Protein AF-A0A382QFT8-F1 (afdb_monomer_lite)

Structure (mmCIF, N/CA/C/O backbone):
data_AF-A0A382QFT8-F1
#
_entry.id   AF-A0A382QFT8-F1
#
loop_
_atom_site.group_PDB
_atom_site.id
_atom_site.type_symbol
_atom_site.label_atom_id
_atom_site.label_alt_id
_atom_site.label_comp_id
_atom_site.label_asym_id
_atom_site.label_entity_id
_atom_site.label_seq_id
_atom_site.pdbx_PDB_ins_code
_atom_site.Cartn_x
_atom_site.Cartn_y
_atom_site.Cartn_z
_atom_site.occupancy
_atom_site.B_iso_or_equiv
_atom_site.auth_seq_id
_atom_site.auth_comp_id
_atom_site.auth_asym_id
_atom_site.auth_atom_id
_atom_site.pdbx_PDB_model_num
ATOM 1 N N . ASN A 1 1 ? -8.346 -6.289 -18.828 1.00 63.34 1 ASN A N 1
ATOM 2 C CA . ASN A 1 1 ? -7.942 -5.417 -17.707 1.00 63.34 1 ASN A CA 1
ATOM 3 C C . ASN A 1 1 ? -8.940 -5.601 -16.585 1.00 63.34 1 ASN A C 1
ATOM 5 O O . ASN A 1 1 ? -10.128 -5.636 -16.873 1.00 63.34 1 ASN A O 1
ATOM 9 N N . ILE A 1 2 ? -8.466 -5.792 -15.356 1.00 72.12 2 ILE A N 1
ATOM 10 C CA . ILE A 1 2 ? -9.327 -5.817 -14.169 1.00 72.12 2 ILE A CA 1
ATOM 11 C C . ILE A 1 2 ? -9.738 -4.355 -13.917 1.00 72.12 2 ILE A C 1
ATOM 13 O O . ILE A 1 2 ? -8.838 -3.522 -13.832 1.00 72.12 2 ILE A O 1
ATOM 17 N N . PRO A 1 3 ? -11.036 -3.999 -13.887 1.00 87.88 3 PRO A N 1
ATOM 18 C CA . PRO A 1 3 ? -11.442 -2.626 -13.577 1.00 87.88 3 PRO A CA 1
ATOM 19 C C . PRO A 1 3 ? -10.999 -2.244 -12.156 1.00 87.88 3 PRO A C 1
ATOM 21 O O . PRO A 1 3 ? -10.731 -3.130 -11.346 1.00 87.88 3 PRO A O 1
ATOM 24 N N . ASN A 1 4 ? -10.940 -0.946 -11.840 1.00 94.62 4 ASN A N 1
ATOM 25 C CA . ASN A 1 4 ? -10.803 -0.523 -10.445 1.00 94.62 4 ASN A CA 1
ATOM 26 C C . ASN A 1 4 ? -12.017 -1.050 -9.652 1.00 94.62 4 ASN A C 1
ATOM 28 O O . ASN A 1 4 ? -13.154 -0.870 -10.087 1.00 94.62 4 ASN A O 1
ATOM 32 N N . GLN A 1 5 ? -11.768 -1.761 -8.552 1.00 95.56 5 GLN A N 1
ATOM 33 C CA . GLN A 1 5 ? -12.791 -2.430 -7.739 1.00 95.56 5 GLN A CA 1
ATOM 34 C C . GLN A 1 5 ? -12.862 -1.887 -6.314 1.00 95.56 5 GLN A C 1
ATOM 36 O O . GLN A 1 5 ? -13.631 -2.413 -5.511 1.00 95.56 5 GLN A O 1
ATOM 41 N N . TRP A 1 6 ? -12.071 -0.863 -5.999 1.00 98.12 6 TRP A N 1
ATOM 42 C CA . TRP A 1 6 ? -12.064 -0.248 -4.683 1.00 98.12 6 TRP A CA 1
ATOM 43 C C . TRP A 1 6 ? -13.453 0.260 -4.293 1.00 98.12 6 TRP A C 1
ATOM 45 O O . TRP A 1 6 ? -14.227 0.717 -5.138 1.00 98.12 6 TRP A O 1
ATOM 55 N N . GLN A 1 7 ? -13.755 0.157 -3.004 1.00 97.25 7 GLN A N 1
ATOM 56 C CA . GLN A 1 7 ? -14.960 0.681 -2.375 1.00 97.25 7 GLN A CA 1
ATOM 57 C C . GLN A 1 7 ? -14.567 1.349 -1.051 1.00 97.25 7 GLN A C 1
ATOM 59 O O . GLN A 1 7 ? -13.640 0.860 -0.388 1.00 97.25 7 GLN A O 1
ATOM 64 N N . PRO A 1 8 ? -15.267 2.422 -0.640 1.00 97.25 8 PRO A N 1
ATOM 65 C CA . PRO A 1 8 ? -15.066 3.009 0.676 1.00 97.25 8 PRO A CA 1
ATOM 66 C C . PRO A 1 8 ? -15.452 2.006 1.769 1.00 97.25 8 PRO A C 1
ATOM 68 O O . PRO A 1 8 ? -16.283 1.115 1.571 1.00 97.25 8 PRO A O 1
ATOM 71 N N . GLY A 1 9 ? -14.825 2.140 2.931 1.00 97.62 9 GLY A N 1
ATOM 72 C CA . GLY A 1 9 ? -15.040 1.260 4.071 1.00 97.62 9 GLY A CA 1
ATOM 73 C C . GLY A 1 9 ? -13.982 1.473 5.144 1.00 97.62 9 GLY A C 1
ATOM 74 O O . GLY A 1 9 ? -13.252 2.462 5.133 1.00 97.62 9 GLY A O 1
ATOM 75 N N . ASN A 1 10 ? -13.892 0.527 6.069 1.00 98.19 10 ASN A N 1
ATOM 76 C CA . ASN A 1 10 ? -13.006 0.588 7.227 1.00 98.19 10 ASN A CA 1
ATOM 77 C C . ASN A 1 10 ? -12.008 -0.584 7.296 1.00 98.19 10 ASN A C 1
ATOM 79 O O . ASN A 1 10 ? -11.328 -0.757 8.307 1.00 98.19 10 ASN A O 1
ATOM 83 N N . LEU A 1 11 ? -11.923 -1.408 6.246 1.00 98.75 11 LEU A N 1
ATOM 84 C CA . LEU A 1 11 ? -11.155 -2.649 6.281 1.00 98.75 11 LEU A CA 1
ATOM 85 C C . LEU A 1 11 ? -9.693 -2.423 5.882 1.00 98.75 11 LEU A C 1
ATOM 87 O O . LEU A 1 11 ? -9.385 -2.117 4.726 1.00 98.75 11 LEU A O 1
ATOM 91 N N . LEU A 1 12 ? -8.784 -2.665 6.822 1.00 98.75 12 LEU A N 1
ATOM 92 C CA . LEU A 1 12 ? -7.350 -2.770 6.585 1.00 98.75 12 LEU A CA 1
ATOM 93 C C . LEU A 1 12 ? -6.931 -4.241 6.480 1.00 98.75 12 LEU A C 1
ATOM 95 O O . LEU A 1 12 ? -7.091 -5.018 7.419 1.00 98.75 12 LEU A O 1
ATOM 99 N N . CYS A 1 13 ? -6.322 -4.618 5.359 1.00 98.69 13 CYS A N 1
ATOM 100 C CA . CYS A 1 13 ? -5.786 -5.965 5.161 1.00 98.69 13 CYS A CA 1
ATOM 101 C C . CYS A 1 13 ? -4.255 -6.004 5.241 1.00 98.69 13 CYS A C 1
ATOM 103 O O . CYS A 1 13 ? -3.565 -5.094 4.781 1.00 98.69 13 CYS A O 1
ATOM 105 N N . HIS A 1 14 ? -3.721 -7.118 5.740 1.00 98.19 14 HIS A N 1
ATOM 106 C CA . HIS A 1 14 ? -2.298 -7.452 5.690 1.00 98.19 14 HIS A CA 1
ATOM 107 C C . HIS A 1 14 ? -2.121 -8.945 5.389 1.00 98.19 14 HIS A C 1
ATOM 109 O O . HIS A 1 14 ? -2.684 -9.782 6.090 1.00 98.19 14 HIS A O 1
ATOM 115 N N . SER A 1 15 ? -1.328 -9.299 4.371 1.00 97.38 15 SER A N 1
ATOM 116 C CA . SER A 1 15 ? -1.139 -10.700 3.951 1.00 97.38 15 SER A CA 1
ATOM 117 C C . SER A 1 15 ? 0.338 -11.124 3.899 1.00 97.38 15 SER A C 1
ATOM 119 O O . SER A 1 15 ? 0.927 -11.214 2.816 1.00 97.38 15 SER A O 1
ATOM 121 N N . PRO A 1 16 ? 0.980 -11.362 5.057 1.00 94.31 16 PRO A N 1
ATOM 122 C CA . PRO A 1 16 ? 2.398 -11.691 5.123 1.00 94.31 16 PRO A CA 1
ATOM 123 C C . PRO A 1 16 ? 2.659 -13.161 4.768 1.00 94.31 16 PRO A C 1
ATOM 125 O O . PRO A 1 16 ? 2.103 -14.073 5.378 1.00 94.31 16 PRO A O 1
ATOM 128 N N . SER A 1 17 ? 3.613 -13.417 3.868 1.00 90.25 17 SER A N 1
ATOM 129 C CA . SER A 1 17 ? 4.157 -14.775 3.675 1.00 90.25 17 SER A CA 1
ATOM 130 C C . SER A 1 17 ? 5.125 -15.179 4.794 1.00 90.25 17 SER A C 1
ATOM 132 O O . SER A 1 17 ? 5.295 -16.357 5.098 1.00 90.25 17 SER A O 1
ATOM 134 N N . ASN A 1 18 ? 5.751 -14.193 5.442 1.00 88.06 18 ASN A N 1
ATOM 135 C CA . ASN A 1 18 ? 6.601 -14.382 6.611 1.00 88.06 18 ASN A CA 1
ATOM 136 C C . ASN A 1 18 ? 6.382 -13.232 7.597 1.00 88.06 18 ASN A C 1
ATOM 138 O O . ASN A 1 18 ? 6.800 -12.102 7.338 1.00 88.06 18 ASN A O 1
ATOM 142 N N . ALA A 1 19 ? 5.771 -13.532 8.741 1.00 88.00 19 ALA A N 1
ATOM 143 C CA . ALA A 1 19 ? 5.340 -12.517 9.697 1.00 88.00 19 ALA A CA 1
ATOM 144 C C . ALA A 1 19 ? 6.483 -11.626 10.224 1.00 88.00 19 ALA A C 1
ATOM 146 O O . ALA A 1 19 ? 6.316 -10.421 10.411 1.00 88.00 19 ALA A O 1
ATOM 147 N N . LYS A 1 20 ? 7.677 -12.197 10.438 1.00 85.50 20 LYS A N 1
ATOM 148 C CA . LYS A 1 20 ? 8.837 -11.443 10.934 1.00 85.50 20 LYS A CA 1
ATOM 149 C C . LYS A 1 20 ? 9.360 -10.479 9.867 1.00 85.50 20 LYS A C 1
ATOM 151 O O . LYS A 1 20 ? 9.539 -9.299 10.156 1.00 85.50 20 LYS A O 1
ATOM 156 N N . ARG A 1 21 ? 9.554 -10.963 8.634 1.00 83.12 21 ARG A N 1
ATOM 157 C CA . ARG A 1 21 ? 10.068 -10.155 7.510 1.00 83.12 21 ARG A CA 1
ATOM 158 C C . ARG A 1 21 ? 9.097 -9.086 7.025 1.00 83.12 21 ARG A C 1
ATOM 160 O O . ARG A 1 21 ? 9.543 -8.138 6.404 1.00 83.12 21 ARG A O 1
ATOM 167 N N . HIS A 1 22 ? 7.801 -9.215 7.292 1.00 87.69 22 HIS A N 1
ATOM 168 C CA . HIS A 1 22 ? 6.809 -8.214 6.881 1.00 87.69 22 HIS A CA 1
ATOM 169 C C . HIS A 1 22 ? 6.457 -7.225 8.003 1.00 87.69 22 HIS A C 1
ATOM 171 O O . HIS A 1 22 ? 5.723 -6.270 7.773 1.00 87.69 22 HIS A O 1
ATOM 177 N N . GLY A 1 23 ? 7.007 -7.408 9.211 1.00 90.94 23 GLY A N 1
ATOM 178 C CA . GLY A 1 23 ? 6.723 -6.525 10.343 1.00 90.94 23 GLY A CA 1
ATOM 179 C C . GLY A 1 23 ? 5.328 -6.731 10.937 1.00 90.94 23 GLY A C 1
ATOM 180 O O . GLY A 1 23 ? 4.766 -5.797 11.498 1.00 90.94 23 GLY A O 1
ATOM 181 N N . THR A 1 24 ? 4.765 -7.942 10.861 1.00 94.19 24 THR A N 1
ATOM 182 C CA . THR A 1 24 ? 3.371 -8.228 11.250 1.00 94.19 24 THR A CA 1
ATOM 183 C C . THR A 1 24 ? 3.043 -7.813 12.687 1.00 94.19 24 THR A C 1
ATOM 185 O O . THR A 1 24 ? 2.005 -7.209 12.928 1.00 94.19 24 THR A O 1
ATOM 188 N N . LYS A 1 25 ? 3.951 -8.033 13.648 1.00 94.31 25 LYS A N 1
ATOM 189 C CA . LYS A 1 25 ? 3.748 -7.576 15.037 1.00 94.31 25 LYS A CA 1
ATOM 190 C C . LYS A 1 25 ? 3.700 -6.049 15.168 1.00 94.31 25 LYS A C 1
ATOM 192 O O . LYS A 1 25 ? 3.034 -5.532 16.059 1.00 94.31 25 LYS A O 1
ATOM 197 N N . VAL A 1 26 ? 4.429 -5.336 14.309 1.00 94.81 26 VAL A N 1
ATOM 198 C CA . VAL A 1 26 ? 4.485 -3.869 14.309 1.00 94.81 26 VAL A CA 1
ATOM 199 C C . VAL A 1 26 ? 3.154 -3.311 13.812 1.00 94.81 26 VAL A C 1
ATOM 201 O O . VAL A 1 26 ? 2.561 -2.478 14.494 1.00 94.81 26 VAL A O 1
ATOM 204 N N . ILE A 1 27 ? 2.645 -3.825 12.684 1.00 96.56 27 ILE A N 1
ATOM 205 C CA . ILE A 1 27 ? 1.341 -3.412 12.147 1.00 96.56 27 ILE A CA 1
ATOM 206 C C . ILE A 1 27 ? 0.188 -3.804 13.072 1.00 96.56 27 ILE A C 1
ATOM 208 O O . ILE A 1 27 ? -0.665 -2.965 13.317 1.00 96.56 27 ILE A O 1
ATOM 212 N N . GLN A 1 28 ? 0.187 -5.004 13.665 1.00 97.69 28 GLN A N 1
ATOM 213 C CA . GLN A 1 28 ? -0.845 -5.395 14.637 1.00 97.69 28 GLN A CA 1
ATOM 214 C C . GLN A 1 28 ? -0.941 -4.389 15.790 1.00 97.69 28 GLN A C 1
ATOM 216 O O . GLN A 1 28 ? -2.020 -3.886 16.081 1.00 97.69 28 GLN A O 1
ATOM 221 N N . LYS A 1 29 ? 0.200 -4.004 16.374 1.00 98.00 29 LYS A N 1
ATOM 222 C CA . LYS A 1 29 ? 0.230 -3.000 17.444 1.00 98.00 29 LYS A CA 1
ATOM 223 C C . LYS A 1 29 ? -0.198 -1.608 16.964 1.00 98.00 29 LYS A C 1
ATOM 225 O O . LYS A 1 29 ? -0.823 -0.863 17.712 1.00 98.00 29 LYS A O 1
ATOM 230 N N . ALA A 1 30 ? 0.154 -1.229 15.736 1.00 98.31 30 ALA A N 1
ATOM 231 C CA . ALA A 1 30 ? -0.262 0.049 15.160 1.00 98.31 30 ALA A CA 1
ATOM 232 C C . ALA A 1 30 ? -1.784 0.105 14.957 1.00 98.31 30 ALA A C 1
ATOM 234 O O . ALA A 1 30 ? -2.405 1.115 15.279 1.00 98.31 30 ALA A O 1
ATOM 235 N N . VAL A 1 31 ? -2.371 -0.998 14.490 1.00 98.38 31 VAL A N 1
ATOM 236 C CA . VAL A 1 31 ? -3.815 -1.175 14.323 1.00 98.38 31 VAL A CA 1
ATOM 237 C C . VAL A 1 31 ? -4.537 -1.144 15.661 1.00 98.38 31 VAL A C 1
ATOM 239 O O . VAL A 1 31 ? -5.477 -0.373 15.792 1.00 98.38 31 VAL A O 1
ATOM 242 N N . GLU A 1 32 ? -4.075 -1.886 16.671 1.00 98.31 32 GLU A N 1
ATOM 243 C CA . GLU A 1 32 ? -4.661 -1.858 18.023 1.00 98.31 32 GLU A CA 1
ATOM 244 C C . GLU A 1 32 ? -4.749 -0.420 18.573 1.00 98.31 32 GLU A C 1
ATOM 246 O O . GLU A 1 32 ? -5.746 -0.022 19.175 1.00 98.31 32 GLU A O 1
ATOM 251 N N . LEU A 1 33 ? -3.717 0.398 18.327 1.00 98.25 33 LEU A N 1
ATOM 252 C CA . LEU A 1 33 ? -3.690 1.809 18.725 1.00 98.25 33 LEU A CA 1
ATOM 253 C C . LEU A 1 33 ? -4.555 2.727 17.849 1.00 98.25 33 LEU A C 1
ATOM 255 O O . LEU A 1 33 ? -4.925 3.809 18.306 1.00 98.25 33 LEU A O 1
ATOM 259 N N . ALA A 1 34 ? -4.817 2.358 16.597 1.00 98.06 34 ALA A N 1
ATOM 260 C CA . ALA A 1 34 ? -5.719 3.093 15.714 1.00 98.06 34 ALA A CA 1
ATOM 261 C C . ALA A 1 34 ? -7.186 2.772 16.044 1.00 98.06 34 ALA A C 1
ATOM 263 O O . ALA A 1 34 ? -8.016 3.677 16.103 1.00 98.06 34 ALA A O 1
ATOM 264 N N . GLN A 1 35 ? -7.484 1.510 16.360 1.00 98.19 35 GLN A N 1
ATOM 265 C CA . GLN A 1 35 ? -8.806 1.025 16.766 1.00 98.19 35 GLN A CA 1
ATOM 266 C C . GLN A 1 35 ? -9.306 1.655 18.070 1.00 98.19 35 GLN A C 1
ATOM 268 O O . GLN A 1 35 ? -10.506 1.799 18.273 1.00 98.19 35 GLN A O 1
ATOM 273 N N . SER A 1 36 ? -8.406 2.100 18.953 1.00 96.50 36 SER A N 1
ATOM 274 C CA . SER A 1 36 ? -8.808 2.865 20.142 1.00 96.50 36 SER A CA 1
ATOM 275 C C . SER A 1 36 ? -9.298 4.288 19.831 1.00 96.50 36 SER A C 1
ATOM 277 O O . SER A 1 36 ? -9.797 4.963 20.730 1.00 96.50 36 SER A O 1
ATOM 279 N N . GLN A 1 37 ? -9.149 4.751 18.585 1.00 94.88 37 GLN A N 1
ATOM 280 C CA . GLN A 1 37 ? -9.469 6.111 18.135 1.00 94.88 37 GLN A CA 1
ATOM 281 C C . GLN A 1 37 ? -10.431 6.147 16.937 1.00 94.88 37 GLN A C 1
ATOM 283 O O . GLN A 1 37 ? -10.910 7.220 16.581 1.00 94.88 37 GLN A O 1
ATOM 288 N N . SER A 1 38 ? -10.685 5.009 16.289 1.00 95.06 38 SER A N 1
ATOM 289 C CA . SER A 1 38 ? -11.443 4.922 15.039 1.00 95.06 38 SER A CA 1
ATOM 290 C C . SER A 1 38 ? -12.015 3.519 14.840 1.00 95.06 38 SER A C 1
ATOM 292 O O . SER A 1 38 ? -11.470 2.545 15.355 1.00 95.06 38 SER A O 1
ATOM 294 N N . ASP A 1 39 ? -13.107 3.419 14.086 1.00 96.06 39 ASP A N 1
ATOM 295 C CA . ASP A 1 39 ? -13.776 2.153 13.781 1.00 96.06 39 ASP A CA 1
ATOM 296 C C . ASP A 1 39 ? -13.112 1.466 12.581 1.00 96.06 39 ASP A C 1
ATOM 298 O O . ASP A 1 39 ? -13.614 1.541 11.465 1.00 96.06 39 ASP A O 1
ATOM 302 N N . ILE A 1 40 ? -11.931 0.880 12.794 1.00 98.06 40 ILE A N 1
ATOM 303 C CA . ILE A 1 40 ? -11.137 0.207 11.755 1.00 98.06 40 ILE A CA 1
ATOM 304 C C . ILE A 1 40 ? -11.174 -1.301 11.970 1.00 98.06 40 ILE A C 1
ATOM 306 O O . ILE A 1 40 ? -10.778 -1.798 13.027 1.00 98.06 40 ILE A O 1
ATOM 310 N N . ASP A 1 41 ? -11.537 -2.039 10.928 1.00 98.44 41 ASP A N 1
ATOM 311 C CA . ASP A 1 41 ? -11.427 -3.491 10.906 1.00 98.44 41 ASP A CA 1
ATOM 312 C C . ASP A 1 41 ? -10.048 -3.922 10.408 1.00 98.44 41 ASP A C 1
ATOM 314 O O . ASP A 1 41 ? -9.471 -3.321 9.499 1.00 98.44 41 ASP A O 1
ATOM 318 N N . PHE A 1 42 ? -9.516 -5.000 10.986 1.00 98.62 42 PHE A N 1
ATOM 319 C CA . PHE A 1 42 ? -8.226 -5.549 10.581 1.00 98.62 42 PHE A CA 1
ATOM 320 C C . PHE A 1 42 ? -8.308 -7.021 10.216 1.00 98.62 42 PHE A C 1
ATOM 322 O O . PHE A 1 42 ? -8.676 -7.873 11.025 1.00 98.62 42 PHE A O 1
ATOM 329 N N . ASP A 1 43 ? -7.888 -7.316 8.992 1.00 98.50 43 ASP A N 1
ATOM 330 C CA . ASP A 1 43 ? -7.814 -8.663 8.460 1.00 98.50 43 ASP A CA 1
ATOM 331 C C . ASP A 1 43 ? -6.353 -9.073 8.224 1.00 98.50 43 ASP A C 1
ATOM 333 O O . ASP A 1 43 ? -5.703 -8.662 7.255 1.00 98.50 43 ASP A O 1
ATOM 337 N N . LEU A 1 44 ? -5.854 -9.926 9.124 1.00 98.06 44 LEU A N 1
ATOM 338 C CA . LEU A 1 44 ? -4.599 -10.646 8.948 1.00 98.06 44 LEU A CA 1
ATOM 339 C C . LEU A 1 44 ? -4.831 -11.921 8.124 1.00 98.06 44 LEU A C 1
ATOM 341 O O . LEU A 1 44 ? -5.343 -12.930 8.614 1.00 98.06 44 LEU A O 1
ATOM 345 N N . ILE A 1 45 ? -4.374 -11.896 6.878 1.00 97.56 45 ILE A N 1
ATOM 346 C CA . ILE A 1 45 ? -4.543 -12.968 5.899 1.00 97.56 45 ILE A CA 1
ATOM 347 C C . ILE A 1 45 ? -3.28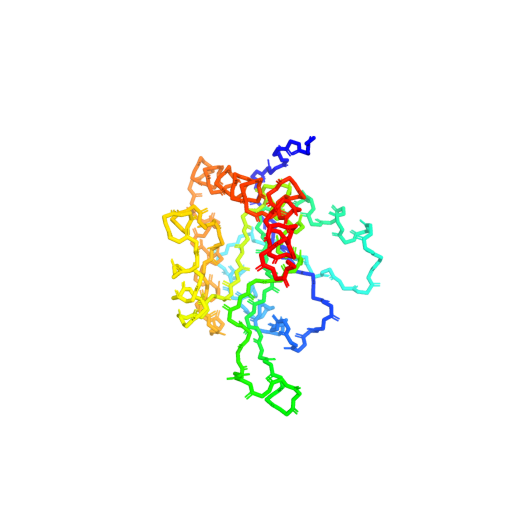0 -13.843 5.896 1.00 97.56 45 ILE A C 1
ATOM 349 O O . ILE A 1 45 ? -2.288 -13.522 5.242 1.00 97.56 45 ILE A O 1
ATOM 353 N N . GLN A 1 46 ? -3.297 -14.964 6.619 1.00 94.75 46 GLN A N 1
ATOM 354 C CA . GLN A 1 46 ? -2.145 -15.868 6.722 1.00 94.75 46 GLN A CA 1
ATOM 355 C C . GLN A 1 46 ? -2.567 -17.340 6.671 1.00 94.75 46 GLN A C 1
ATOM 357 O O . GLN A 1 46 ? -3.619 -17.708 7.184 1.00 94.75 46 GLN A O 1
ATOM 362 N N . GLY A 1 47 ? -1.723 -18.188 6.073 1.00 93.88 47 GLY A N 1
ATOM 363 C CA . GLY A 1 47 ? -1.935 -19.642 6.040 1.00 93.88 47 GLY A CA 1
ATOM 364 C C . GLY A 1 47 ? -3.053 -20.103 5.099 1.00 93.88 47 GLY A C 1
ATOM 365 O O . GLY A 1 47 ? -3.522 -21.227 5.234 1.00 93.88 47 GLY A O 1
ATOM 366 N N . LEU A 1 48 ? -3.471 -19.244 4.167 1.00 94.50 48 LEU A N 1
ATOM 367 C CA . LEU A 1 48 ? -4.510 -19.521 3.174 1.00 94.50 48 LEU A CA 1
ATOM 368 C C . LEU A 1 48 ? -3.902 -19.734 1.786 1.00 94.50 48 LEU A C 1
ATOM 370 O O . LEU A 1 48 ? -2.753 -19.355 1.534 1.00 94.50 48 LEU A O 1
ATOM 374 N N . SER A 1 49 ? -4.682 -20.310 0.871 1.00 96.12 49 SER A N 1
ATOM 375 C CA . SER A 1 49 ? -4.289 -20.391 -0.535 1.00 96.12 49 SER A CA 1
ATOM 376 C C . SER A 1 49 ? -4.142 -18.996 -1.153 1.00 96.12 49 SER A C 1
ATOM 378 O O . SER A 1 49 ? -4.695 -18.002 -0.673 1.00 96.12 49 SER A O 1
ATOM 380 N N . HIS A 1 50 ? -3.405 -18.910 -2.263 1.00 95.62 50 HIS A N 1
ATOM 381 C CA . HIS A 1 50 ? -3.258 -17.652 -3.000 1.00 95.62 50 HIS A CA 1
ATOM 382 C C . HIS A 1 50 ? -4.609 -17.094 -3.462 1.00 95.62 50 HIS A C 1
ATOM 384 O O . HIS A 1 50 ? -4.854 -15.901 -3.309 1.00 95.62 50 HIS A O 1
ATOM 390 N N . GLN A 1 51 ? -5.515 -17.955 -3.934 1.00 97.12 51 GLN A N 1
ATOM 391 C CA . GLN A 1 51 ? -6.851 -17.546 -4.365 1.00 97.12 51 GLN A CA 1
ATOM 392 C C . GLN A 1 51 ? -7.662 -16.941 -3.211 1.00 97.12 51 GLN A C 1
ATOM 394 O O . GLN A 1 51 ? -8.198 -15.846 -3.351 1.00 97.12 51 GLN A O 1
ATOM 399 N N . GLU A 1 52 ? -7.702 -17.597 -2.049 1.00 97.62 52 GLU A N 1
ATOM 400 C CA . GLU A 1 52 ? -8.386 -17.056 -0.866 1.00 97.62 52 GLU A CA 1
ATOM 401 C C . GLU A 1 52 ? -7.759 -15.737 -0.399 1.00 97.62 52 GLU A C 1
ATOM 403 O O . GLU A 1 52 ? -8.466 -14.811 -0.003 1.00 97.62 52 GLU A O 1
ATOM 408 N N . CYS A 1 53 ? -6.431 -15.625 -0.477 1.00 97.44 53 CYS A N 1
ATOM 409 C CA . CYS A 1 53 ? -5.724 -14.390 -0.163 1.00 97.44 53 CYS A CA 1
ATOM 410 C C . CYS A 1 53 ? -6.157 -13.240 -1.086 1.00 97.44 53 CYS A C 1
ATOM 412 O O . CYS A 1 53 ? -6.442 -12.142 -0.606 1.00 97.44 53 CYS A O 1
ATOM 414 N N . LEU A 1 54 ? -6.260 -13.491 -2.394 1.00 97.06 54 LEU A N 1
ATOM 415 C CA . LEU A 1 54 ? -6.728 -12.500 -3.364 1.00 97.06 54 LEU A CA 1
ATOM 416 C C . LEU A 1 54 ? -8.178 -12.081 -3.105 1.00 97.06 54 LEU A C 1
ATOM 418 O O . LEU A 1 54 ? -8.450 -10.883 -3.074 1.00 97.06 54 LEU A O 1
ATOM 422 N N . GLU A 1 55 ? -9.082 -13.031 -2.856 1.00 96.88 55 GLU A N 1
ATOM 423 C CA . GLU A 1 55 ? -10.490 -12.729 -2.563 1.00 96.88 55 GLU A CA 1
ATOM 424 C C . GLU A 1 55 ? -10.646 -11.863 -1.309 1.00 96.88 55 GLU A C 1
ATOM 426 O O . GLU A 1 55 ? -11.441 -10.921 -1.282 1.00 96.88 55 GLU A O 1
ATOM 431 N N . ARG A 1 56 ? -9.849 -12.126 -0.265 1.00 97.69 56 ARG A N 1
ATOM 432 C CA . ARG A 1 56 ? -9.859 -11.293 0.944 1.00 97.69 56 ARG A CA 1
ATOM 433 C C . ARG A 1 56 ? -9.280 -9.906 0.678 1.00 97.69 56 ARG A C 1
ATOM 435 O O . ARG A 1 56 ? -9.925 -8.927 1.045 1.00 97.69 56 ARG A O 1
ATOM 442 N N . LYS A 1 57 ? -8.140 -9.810 -0.018 1.00 96.75 57 LYS A N 1
ATOM 443 C CA . LYS A 1 57 ? -7.515 -8.527 -0.385 1.00 96.75 57 LYS A CA 1
ATOM 444 C C . LYS A 1 57 ? -8.410 -7.647 -1.251 1.00 96.75 57 LYS A C 1
ATOM 446 O O . LYS A 1 57 ? -8.418 -6.439 -1.056 1.00 96.75 57 LYS A O 1
ATOM 451 N N . ARG A 1 58 ? -9.189 -8.233 -2.165 1.00 97.06 58 ARG A N 1
ATOM 452 C CA . ARG A 1 58 ? -10.121 -7.507 -3.048 1.00 97.06 58 ARG A CA 1
ATOM 453 C C . ARG A 1 58 ? -11.164 -6.687 -2.279 1.00 97.06 58 ARG A C 1
ATOM 455 O O . ARG A 1 58 ? -11.713 -5.741 -2.827 1.00 97.06 58 ARG A O 1
ATOM 462 N N . ARG A 1 59 ? -11.462 -7.065 -1.032 1.00 97.12 59 ARG A N 1
ATOM 463 C CA . ARG A 1 59 ? -12.456 -6.400 -0.174 1.00 97.12 59 ARG A CA 1
ATOM 464 C C . ARG A 1 59 ? -11.860 -5.300 0.705 1.00 97.12 59 ARG A C 1
ATOM 466 O O . ARG A 1 59 ? -12.613 -4.627 1.396 1.00 97.12 59 ARG A O 1
ATOM 473 N N . ALA A 1 60 ? -10.536 -5.166 0.733 1.00 98.44 60 ALA A N 1
ATOM 474 C CA . ALA A 1 60 ? -9.856 -4.184 1.563 1.00 98.44 60 ALA A CA 1
ATOM 475 C C . ALA A 1 60 ? -10.192 -2.757 1.113 1.00 98.44 60 ALA A C 1
ATOM 477 O O . ALA A 1 60 ? -10.314 -2.498 -0.079 1.00 98.44 60 ALA A O 1
ATOM 478 N N . THR A 1 61 ? -10.253 -1.820 2.053 1.00 98.69 61 THR A N 1
ATOM 479 C CA . THR A 1 61 ? -10.248 -0.382 1.753 1.00 98.69 61 THR A CA 1
ATOM 480 C C . THR A 1 61 ? -8.813 0.144 1.710 1.00 98.69 61 THR A C 1
ATOM 482 O O . THR A 1 61 ? -8.478 0.969 0.862 1.00 98.69 61 THR A O 1
ATOM 485 N N . LEU A 1 62 ? -7.953 -0.381 2.585 1.00 98.88 62 LEU A N 1
ATOM 486 C CA . LEU A 1 62 ? -6.529 -0.069 2.676 1.00 98.88 62 LEU A CA 1
ATOM 487 C C . LEU A 1 62 ? -5.736 -1.374 2.794 1.00 98.88 62 LEU A C 1
ATOM 489 O O . LEU A 1 62 ? -6.156 -2.312 3.474 1.00 98.88 62 LEU A O 1
ATOM 493 N N . PHE A 1 63 ? -4.571 -1.449 2.158 1.00 98.81 63 PHE A N 1
ATOM 494 C CA . PHE A 1 63 ? -3.677 -2.599 2.284 1.00 98.81 63 PHE A CA 1
ATOM 495 C C . PHE A 1 63 ? -2.338 -2.192 2.894 1.00 98.81 63 PHE A C 1
ATOM 497 O O . PHE A 1 63 ? -1.759 -1.176 2.519 1.00 98.81 63 PHE A O 1
ATOM 504 N N . PHE A 1 64 ? -1.817 -3.002 3.813 1.00 98.44 64 PHE A N 1
ATOM 505 C CA . PHE A 1 64 ? -0.466 -2.861 4.348 1.00 98.44 64 PHE A CA 1
ATOM 506 C C . PHE A 1 64 ? 0.399 -4.044 3.909 1.00 98.44 64 PHE A C 1
ATOM 508 O O . PHE A 1 64 ? 0.122 -5.198 4.250 1.00 98.44 64 PHE A O 1
ATOM 515 N N . ASP A 1 65 ? 1.477 -3.762 3.179 1.00 96.06 65 ASP A N 1
ATOM 516 C CA . ASP A 1 65 ? 2.391 -4.793 2.690 1.00 96.06 65 ASP A CA 1
ATOM 517 C C . ASP A 1 65 ? 3.486 -5.114 3.709 1.00 96.06 65 ASP A C 1
ATOM 519 O O . ASP A 1 65 ? 3.508 -6.218 4.262 1.00 96.06 65 ASP A O 1
ATOM 523 N N . ARG A 1 66 ? 4.407 -4.172 3.965 1.00 90.44 66 ARG A N 1
ATOM 524 C CA . ARG A 1 66 ? 5.564 -4.428 4.834 1.00 90.44 66 ARG A CA 1
ATOM 525 C C . ARG A 1 66 ? 6.256 -3.170 5.357 1.00 90.44 66 ARG A C 1
ATOM 527 O O . ARG A 1 66 ? 6.323 -2.145 4.689 1.00 90.44 66 ARG A O 1
ATOM 534 N N . VAL A 1 67 ? 6.872 -3.329 6.528 1.00 85.88 67 VAL A N 1
ATOM 535 C CA . VAL A 1 67 ? 7.898 -2.434 7.122 1.00 85.88 67 VAL A CA 1
ATOM 536 C C . VAL A 1 67 ? 9.096 -3.237 7.644 1.00 85.88 67 VAL A C 1
ATOM 538 O O . VAL A 1 67 ? 9.849 -2.799 8.511 1.00 85.88 67 VAL A O 1
ATOM 541 N N . GLY A 1 68 ? 9.195 -4.503 7.241 1.00 68.69 68 GLY A N 1
ATOM 542 C CA . GLY A 1 68 ? 10.061 -5.437 7.936 1.00 68.69 68 GLY A CA 1
ATOM 543 C C . GLY A 1 68 ? 11.526 -5.362 7.525 1.00 68.69 68 GLY A C 1
ATOM 544 O O . GLY A 1 68 ? 11.945 -4.624 6.633 1.00 68.69 68 GLY A O 1
ATOM 545 N N . ARG A 1 69 ? 12.314 -6.144 8.257 1.00 71.00 69 ARG A N 1
ATOM 546 C CA . ARG A 1 69 ? 13.770 -6.145 8.199 1.00 71.00 69 ARG A CA 1
ATOM 547 C C . ARG A 1 69 ? 14.286 -7.338 7.405 1.00 71.00 69 ARG A C 1
ATOM 549 O O . ARG A 1 69 ? 13.764 -8.446 7.562 1.00 71.00 69 ARG A O 1
ATOM 556 N N . GLU A 1 70 ? 15.305 -7.124 6.577 1.00 64.69 70 GLU A N 1
ATOM 557 C CA . GLU A 1 70 ? 16.043 -8.232 5.968 1.00 64.69 70 GLU A CA 1
ATOM 558 C C . GLU A 1 70 ? 17.007 -8.847 6.981 1.00 64.69 70 GLU A C 1
ATOM 560 O O . GLU A 1 70 ? 17.552 -8.173 7.859 1.00 64.69 70 GLU A O 1
ATOM 565 N N . LEU A 1 71 ? 17.239 -10.154 6.853 1.00 58.84 71 LEU A N 1
ATOM 566 C CA . LEU A 1 71 ? 18.349 -10.791 7.551 1.00 58.84 71 LEU A CA 1
ATOM 567 C C . LEU A 1 71 ? 19.628 -10.403 6.810 1.00 58.84 71 LEU A C 1
ATOM 569 O O . LEU A 1 71 ? 19.890 -10.887 5.708 1.00 58.84 71 LEU A O 1
ATOM 573 N N . ARG A 1 72 ? 20.421 -9.524 7.427 1.00 57.56 72 ARG A N 1
ATOM 574 C CA . ARG A 1 72 ? 21.697 -9.028 6.889 1.00 57.56 72 ARG A CA 1
ATOM 575 C C . ARG A 1 72 ? 22.626 -10.161 6.432 1.00 57.56 72 ARG A C 1
ATOM 577 O O . ARG A 1 72 ? 23.320 -10.020 5.433 1.00 57.56 72 ARG A O 1
ATOM 584 N N . GLU A 1 73 ? 22.564 -11.297 7.124 1.00 57.06 73 GLU A N 1
ATOM 585 C CA . GLU A 1 73 ? 23.324 -12.522 6.848 1.00 57.06 73 GLU A CA 1
ATOM 586 C C . GLU A 1 73 ? 22.950 -13.214 5.524 1.00 57.06 73 GLU A C 1
ATOM 588 O O . GLU A 1 73 ? 23.741 -13.997 5.011 1.00 57.06 73 GLU A O 1
ATOM 593 N N . THR A 1 74 ? 21.765 -12.952 4.957 1.00 56.50 74 THR A N 1
ATOM 594 C CA . THR A 1 74 ? 21.272 -13.646 3.751 1.00 56.50 74 THR A CA 1
ATOM 595 C C . THR A 1 74 ? 21.431 -12.823 2.471 1.00 56.50 74 THR A C 1
ATOM 597 O O . THR A 1 74 ? 21.727 -13.395 1.427 1.00 56.50 74 THR A O 1
ATOM 600 N N . TYR A 1 75 ? 21.251 -11.498 2.530 1.00 56.66 75 TYR A N 1
ATOM 601 C CA . TYR A 1 75 ? 21.214 -10.646 1.326 1.00 56.66 75 TYR A CA 1
ATOM 602 C C . TYR A 1 75 ? 22.200 -9.467 1.343 1.00 56.66 75 TYR A C 1
ATOM 604 O O . TYR A 1 75 ? 22.279 -8.730 0.367 1.00 56.66 75 TYR A O 1
ATOM 612 N N . GLY A 1 76 ? 22.983 -9.295 2.416 1.00 49.78 76 GLY A N 1
ATOM 613 C CA . GLY A 1 76 ? 24.231 -8.519 2.414 1.00 49.78 76 GLY A CA 1
ATOM 614 C C . GLY A 1 76 ? 24.153 -6.992 2.255 1.00 49.78 76 GLY A C 1
ATOM 615 O O . GLY A 1 76 ? 25.196 -6.356 2.371 1.00 49.78 76 GLY A O 1
ATOM 616 N N . THR A 1 77 ? 22.984 -6.381 2.021 1.00 54.62 77 THR A N 1
ATOM 617 C CA . THR A 1 77 ? 22.911 -4.963 1.596 1.00 54.62 77 THR A CA 1
ATOM 618 C C . THR A 1 77 ? 22.201 -4.011 2.561 1.00 54.62 77 THR A C 1
ATOM 620 O O . THR A 1 77 ? 22.631 -2.870 2.696 1.00 54.62 77 THR A O 1
ATOM 623 N N . SER A 1 78 ? 21.152 -4.437 3.271 1.00 57.81 78 SER A N 1
ATOM 624 C CA . SER A 1 78 ? 20.412 -3.578 4.210 1.00 57.81 78 SER A CA 1
ATOM 625 C C . SER A 1 78 ? 19.693 -4.406 5.272 1.00 57.81 78 SER A C 1
ATOM 627 O O . SER A 1 78 ? 19.312 -5.546 5.024 1.00 57.81 78 SER A O 1
ATOM 629 N N . GLU A 1 79 ? 19.492 -3.837 6.462 1.00 69.06 79 GLU A N 1
ATOM 630 C CA . GLU A 1 79 ? 18.637 -4.428 7.499 1.00 69.06 79 GLU A CA 1
ATOM 631 C C . GLU A 1 79 ? 17.153 -4.145 7.258 1.00 69.06 79 GLU A C 1
ATOM 633 O O . GLU A 1 79 ? 16.322 -4.676 7.978 1.00 69.06 79 GLU A O 1
ATOM 638 N N . VAL A 1 80 ? 16.790 -3.323 6.272 1.00 73.44 80 VAL A N 1
ATOM 639 C CA . VAL A 1 80 ? 15.412 -2.878 6.024 1.00 73.44 80 VAL A CA 1
ATOM 640 C C . VAL A 1 80 ? 14.997 -3.238 4.603 1.00 73.44 80 VAL A C 1
ATOM 642 O O . VAL A 1 80 ? 15.724 -2.952 3.650 1.00 73.44 80 VAL A O 1
ATOM 645 N N . ILE A 1 81 ? 13.805 -3.825 4.457 1.00 78.94 81 ILE A N 1
ATOM 646 C CA . ILE A 1 81 ? 13.161 -3.961 3.151 1.00 78.94 81 ILE A CA 1
ATOM 647 C C . ILE A 1 81 ? 12.663 -2.573 2.749 1.00 78.94 81 ILE A C 1
ATOM 649 O O . ILE A 1 81 ? 11.676 -2.081 3.288 1.00 78.94 81 ILE A O 1
ATOM 653 N N . GLY A 1 82 ? 13.388 -1.933 1.833 1.00 85.31 82 GLY A N 1
ATOM 654 C CA . GLY A 1 82 ? 13.145 -0.550 1.424 1.00 85.31 82 GLY A CA 1
ATOM 655 C C . GLY A 1 82 ? 12.149 -0.377 0.282 1.00 85.31 82 GLY A C 1
ATOM 656 O O . GLY A 1 82 ? 12.062 0.719 -0.254 1.00 85.31 82 GLY A O 1
ATOM 657 N N . TRP A 1 83 ? 11.450 -1.434 -0.136 1.00 91.94 83 TRP A N 1
ATOM 658 C CA . TRP A 1 83 ? 10.508 -1.384 -1.252 1.00 91.94 83 TRP A CA 1
ATOM 659 C C . TRP A 1 83 ? 9.316 -2.312 -1.022 1.00 91.94 83 TRP A C 1
ATOM 661 O O . TRP A 1 83 ? 9.382 -3.252 -0.226 1.00 91.94 83 TRP A O 1
ATOM 671 N N . HIS A 1 84 ? 8.225 -2.071 -1.741 1.00 92.94 84 HIS A N 1
ATOM 672 C CA . HIS A 1 84 ? 7.061 -2.950 -1.723 1.00 92.94 84 HIS A CA 1
ATOM 673 C C . HIS A 1 84 ? 7.367 -4.296 -2.408 1.00 92.94 84 HIS A C 1
ATOM 675 O O . HIS A 1 84 ? 8.274 -4.404 -3.233 1.00 92.94 84 HIS A O 1
ATOM 681 N N . GLY A 1 85 ? 6.599 -5.337 -2.088 1.00 92.69 85 GLY A N 1
ATOM 682 C CA . GLY A 1 85 ? 6.678 -6.637 -2.760 1.00 92.69 85 GLY A CA 1
ATOM 683 C C . GLY A 1 85 ? 5.413 -7.008 -3.529 1.00 92.69 85 GLY A C 1
ATOM 684 O O . GLY A 1 85 ? 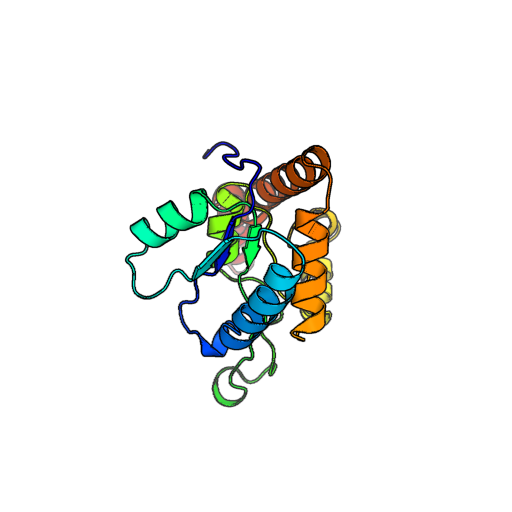4.457 -6.243 -3.615 1.00 92.69 85 GLY A O 1
ATOM 685 N N . ASN A 1 86 ? 5.381 -8.231 -4.067 1.00 94.38 86 ASN A N 1
ATOM 686 C CA . ASN A 1 86 ? 4.298 -8.692 -4.947 1.00 94.38 86 ASN A CA 1
ATOM 687 C C . ASN A 1 86 ? 2.903 -8.586 -4.321 1.00 94.38 86 ASN A C 1
ATOM 689 O O . ASN A 1 86 ? 1.941 -8.289 -5.021 1.00 94.38 86 ASN A O 1
ATOM 693 N N . SER A 1 87 ? 2.781 -8.777 -3.005 1.00 95.62 87 SER A N 1
ATOM 694 C CA . SER A 1 87 ? 1.476 -8.679 -2.353 1.00 95.62 87 SER A CA 1
ATOM 695 C C . SER A 1 87 ? 0.887 -7.267 -2.414 1.00 95.62 87 SER A C 1
ATOM 697 O O . SER A 1 87 ? -0.334 -7.143 -2.520 1.00 95.62 87 SER A O 1
ATOM 699 N N . ALA A 1 88 ? 1.735 -6.229 -2.388 1.00 96.94 88 ALA A N 1
ATOM 700 C CA . ALA A 1 88 ? 1.324 -4.848 -2.624 1.00 96.94 88 ALA A CA 1
ATOM 701 C C . ALA A 1 88 ? 0.780 -4.671 -4.043 1.00 96.94 88 ALA A C 1
ATOM 703 O O . ALA A 1 88 ? -0.306 -4.133 -4.218 1.00 96.94 88 ALA A O 1
ATOM 704 N N . ILE A 1 89 ? 1.505 -5.183 -5.044 1.00 96.62 89 ILE A N 1
ATOM 705 C CA . ILE A 1 89 ? 1.121 -5.111 -6.462 1.00 96.62 89 ILE A CA 1
ATOM 706 C C . ILE A 1 89 ? -0.232 -5.797 -6.684 1.00 96.62 89 ILE A C 1
ATOM 708 O O . ILE A 1 89 ? -1.090 -5.265 -7.380 1.00 96.62 89 ILE A O 1
ATOM 712 N N . GLU A 1 90 ? -0.454 -6.954 -6.062 1.00 96.88 90 GLU A N 1
ATOM 713 C CA . GLU A 1 90 ? -1.719 -7.689 -6.146 1.00 96.88 90 GLU A CA 1
ATOM 714 C C . GLU A 1 90 ? -2.899 -6.919 -5.534 1.00 96.88 90 GLU A C 1
ATOM 716 O O . GLU A 1 90 ? -3.984 -6.925 -6.110 1.00 96.88 90 GLU A O 1
ATOM 721 N N . ALA A 1 91 ? -2.712 -6.248 -4.391 1.00 97.88 91 ALA A N 1
ATOM 722 C CA . ALA A 1 91 ? -3.755 -5.409 -3.792 1.00 97.88 91 ALA A CA 1
ATOM 723 C C . ALA A 1 91 ? -4.020 -4.159 -4.647 1.00 97.88 91 ALA A C 1
ATOM 725 O O . ALA A 1 91 ? -5.157 -3.871 -5.024 1.00 97.88 91 ALA A O 1
ATOM 726 N N . ALA A 1 92 ? -2.952 -3.468 -5.035 1.00 97.69 92 ALA A N 1
ATOM 727 C CA . ALA A 1 92 ? -2.999 -2.286 -5.880 1.00 97.69 92 ALA A CA 1
ATOM 728 C C . ALA A 1 92 ? -3.598 -2.581 -7.270 1.00 97.69 92 ALA A C 1
ATOM 730 O O . ALA A 1 92 ? -4.239 -1.719 -7.870 1.00 97.69 92 ALA A O 1
ATOM 731 N N . ALA A 1 93 ? -3.486 -3.817 -7.770 1.00 96.94 93 ALA A N 1
ATOM 732 C CA . ALA A 1 93 ? -4.163 -4.253 -8.987 1.00 96.94 93 ALA A CA 1
ATOM 733 C C . ALA A 1 93 ? -5.697 -4.240 -8.859 1.00 96.94 93 ALA A C 1
ATOM 735 O O . ALA A 1 93 ? -6.378 -4.073 -9.865 1.00 96.94 93 ALA A O 1
ATOM 736 N N . TYR A 1 94 ? -6.274 -4.330 -7.665 1.00 97.69 94 TYR A N 1
ATOM 737 C CA . TYR A 1 94 ? -7.710 -4.084 -7.471 1.00 97.69 94 TYR A CA 1
ATOM 738 C C . TYR A 1 94 ? -8.039 -2.599 -7.252 1.00 97.69 94 TYR A C 1
ATOM 740 O O . TYR A 1 94 ? -9.201 -2.250 -7.067 1.00 97.69 94 TYR A O 1
ATOM 748 N N . GLY A 1 95 ? -7.029 -1.726 -7.324 1.00 98.06 95 GLY A N 1
ATOM 749 C CA . GLY A 1 95 ? -7.124 -0.300 -7.028 1.00 98.06 95 GLY A CA 1
ATOM 750 C C . GLY A 1 95 ? -7.089 0.010 -5.535 1.00 98.06 95 GLY A C 1
ATOM 751 O O . GLY A 1 95 ? -7.475 1.108 -5.152 1.00 98.06 95 GLY A O 1
ATOM 752 N N . ILE A 1 96 ? -6.654 -0.930 -4.687 1.00 98.69 96 ILE A N 1
ATOM 753 C CA . ILE A 1 96 ? -6.598 -0.720 -3.237 1.00 98.69 96 ILE A CA 1
ATOM 754 C C . ILE A 1 96 ? -5.376 0.133 -2.876 1.00 98.69 96 ILE A C 1
ATOM 756 O O . ILE A 1 96 ? -4.253 -0.345 -3.086 1.00 98.69 96 ILE A O 1
ATOM 760 N N . PRO A 1 97 ? -5.553 1.341 -2.297 1.00 98.69 97 PRO A N 1
ATOM 761 C CA . PRO A 1 97 ? -4.453 2.125 -1.748 1.00 98.69 97 PRO A CA 1
ATOM 762 C C . PRO A 1 97 ? -3.569 1.263 -0.851 1.00 98.69 97 PRO A C 1
ATOM 764 O O . PRO A 1 97 ? -4.054 0.516 0.002 1.00 98.69 97 PRO A O 1
ATOM 767 N N . THR A 1 98 ? -2.261 1.312 -1.088 1.00 98.50 98 THR A N 1
ATOM 768 C CA . THR A 1 98 ? -1.325 0.357 -0.493 1.00 98.50 98 THR A CA 1
ATOM 769 C C . THR A 1 98 ? -0.196 1.074 0.226 1.00 98.50 98 THR A C 1
ATOM 771 O O . THR A 1 98 ? 0.509 1.893 -0.361 1.00 98.50 98 THR A O 1
ATOM 774 N N . MET A 1 99 ? -0.004 0.728 1.497 1.00 98.12 99 MET A N 1
ATOM 775 C CA . MET A 1 99 ? 1.085 1.201 2.337 1.00 98.12 99 MET A CA 1
ATOM 776 C C . MET A 1 99 ? 2.260 0.226 2.338 1.00 98.12 99 MET A C 1
ATOM 778 O O . MET A 1 99 ? 2.090 -0.986 2.507 1.00 98.12 99 MET A O 1
ATOM 782 N N . SER A 1 100 ? 3.464 0.772 2.232 1.00 96.38 100 SER A N 1
ATOM 783 C CA . SER A 1 100 ? 4.720 0.055 2.452 1.00 96.38 100 SER A CA 1
ATOM 784 C C . SER A 1 100 ? 5.785 1.045 2.890 1.00 96.38 100 SER A C 1
ATOM 786 O O . SER A 1 100 ? 5.734 2.214 2.509 1.00 96.38 100 SER A O 1
ATOM 788 N N . HIS A 1 101 ? 6.774 0.582 3.649 1.00 94.88 101 HIS A N 1
ATOM 789 C CA . HIS A 1 101 ? 7.984 1.373 3.817 1.00 94.88 101 HIS A CA 1
ATOM 790 C C . HIS A 1 101 ? 8.748 1.425 2.494 1.00 94.88 101 HIS A C 1
ATOM 792 O O . HIS A 1 101 ? 9.042 0.382 1.901 1.00 94.88 101 HIS A O 1
ATOM 798 N N . LEU A 1 102 ? 9.049 2.640 2.047 1.00 93.88 102 LEU A N 1
ATOM 799 C CA . LEU A 1 102 ? 9.951 2.931 0.947 1.00 93.88 102 LEU A CA 1
ATOM 800 C C . LEU A 1 102 ? 11.158 3.672 1.527 1.00 93.88 102 LEU A C 1
ATOM 802 O O . LEU A 1 102 ? 11.011 4.778 2.049 1.00 93.88 102 LEU A O 1
ATOM 806 N N . ALA A 1 103 ? 12.328 3.041 1.469 1.00 91.62 103 ALA A N 1
ATOM 807 C CA . ALA A 1 103 ? 13.560 3.629 1.980 1.00 91.62 103 ALA A CA 1
ATOM 808 C C . ALA A 1 103 ? 14.115 4.654 0.988 1.00 91.62 103 ALA A C 1
ATOM 810 O O . ALA A 1 103 ? 14.024 4.446 -0.223 1.00 91.62 103 ALA A O 1
ATOM 811 N N . ASP A 1 104 ? 14.753 5.707 1.496 1.00 91.44 104 ASP A N 1
ATOM 812 C CA . ASP A 1 104 ? 15.254 6.819 0.676 1.00 91.44 104 ASP A CA 1
ATOM 813 C C . ASP A 1 104 ? 16.171 6.338 -0.455 1.00 91.44 104 ASP A C 1
ATOM 815 O O . ASP A 1 104 ? 15.922 6.637 -1.617 1.00 91.44 104 ASP A O 1
ATOM 819 N N . TRP A 1 105 ? 17.133 5.458 -0.153 1.00 90.56 105 TRP A N 1
ATOM 820 C CA . TRP A 1 105 ? 18.037 4.889 -1.162 1.00 90.56 105 TRP A CA 1
ATOM 821 C C . TRP A 1 105 ? 17.306 4.123 -2.277 1.00 90.56 105 TRP A C 1
ATOM 823 O O . TRP A 1 105 ? 17.784 4.069 -3.409 1.00 90.56 105 TRP A O 1
ATOM 833 N N . ALA A 1 106 ? 16.162 3.505 -1.971 1.00 90.50 106 ALA A N 1
ATOM 834 C CA . ALA A 1 106 ? 15.375 2.765 -2.952 1.00 90.50 106 ALA A CA 1
ATOM 835 C C . ALA A 1 106 ? 14.551 3.722 -3.820 1.00 90.50 106 ALA A C 1
ATOM 837 O O . ALA A 1 106 ? 14.425 3.504 -5.023 1.00 90.50 106 ALA A O 1
ATOM 838 N N . ILE A 1 107 ? 14.029 4.796 -3.219 1.00 92.50 107 ILE A N 1
ATOM 839 C CA . ILE A 1 107 ? 13.353 5.883 -3.934 1.00 92.50 107 ILE A CA 1
ATOM 840 C C . ILE A 1 107 ? 14.334 6.586 -4.875 1.00 92.50 107 ILE A C 1
ATOM 842 O O . ILE A 1 107 ? 13.983 6.815 -6.031 1.00 92.50 107 ILE A O 1
ATOM 846 N N . ASP A 1 108 ? 15.548 6.882 -4.410 1.00 92.94 108 ASP A N 1
ATOM 847 C CA . ASP A 1 108 ? 16.592 7.534 -5.203 1.00 92.94 108 ASP A CA 1
ATOM 848 C C . ASP A 1 108 ? 16.974 6.670 -6.408 1.00 92.94 108 ASP A C 1
ATOM 850 O O . ASP A 1 108 ? 16.868 7.123 -7.547 1.00 92.94 108 ASP A O 1
ATOM 854 N N . ALA A 1 109 ? 17.282 5.387 -6.187 1.00 91.50 109 ALA A N 1
ATOM 855 C CA . ALA A 1 109 ? 17.588 4.451 -7.270 1.00 91.50 109 ALA A CA 1
ATOM 856 C C . ALA A 1 109 ? 16.416 4.286 -8.260 1.00 91.50 109 ALA A C 1
ATOM 858 O O . ALA A 1 109 ? 16.613 4.223 -9.476 1.00 91.50 109 ALA A O 1
ATOM 859 N N . ALA A 1 110 ? 15.175 4.238 -7.761 1.00 91.69 110 ALA A N 1
ATOM 860 C CA . ALA A 1 110 ? 13.992 4.178 -8.615 1.00 91.69 110 ALA A CA 1
ATOM 861 C C . ALA A 1 110 ? 13.825 5.460 -9.442 1.00 91.69 110 ALA A C 1
ATOM 863 O O . ALA A 1 110 ? 13.501 5.379 -10.624 1.00 91.69 110 ALA A O 1
ATOM 864 N N . ARG A 1 111 ? 14.075 6.637 -8.859 1.00 94.31 111 ARG A N 1
ATOM 865 C CA . ARG A 1 111 ? 13.999 7.933 -9.544 1.00 94.31 111 ARG A CA 1
ATOM 866 C C . ARG A 1 111 ? 15.107 8.093 -10.587 1.00 94.31 111 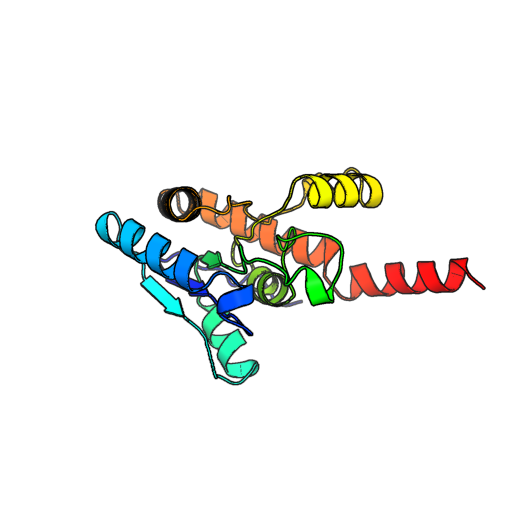ARG A C 1
ATOM 868 O O . ARG A 1 111 ? 14.830 8.617 -11.661 1.00 94.31 111 ARG A O 1
ATOM 875 N N . GLU A 1 112 ? 16.313 7.599 -10.321 1.00 94.00 112 GLU A N 1
ATOM 876 C CA . GLU A 1 112 ? 17.405 7.551 -11.304 1.00 94.00 112 GLU A CA 1
ATOM 877 C C . GLU A 1 112 ? 17.047 6.686 -12.521 1.00 94.00 112 GLU A C 1
ATOM 879 O O . GLU A 1 112 ? 17.337 7.061 -13.655 1.00 94.00 112 GLU A O 1
ATOM 884 N N . SER A 1 113 ? 16.379 5.551 -12.295 1.00 89.19 113 SER A N 1
ATOM 885 C CA . SER A 1 113 ? 16.007 4.604 -13.354 1.00 89.19 113 SER A CA 1
ATOM 886 C C . SER A 1 113 ? 14.747 5.013 -14.129 1.00 89.19 113 SER A C 1
ATOM 888 O O . SER A 1 113 ? 14.697 4.921 -15.355 1.00 89.19 113 SER A O 1
ATOM 890 N N . LEU A 1 114 ? 13.712 5.479 -13.425 1.00 88.69 114 LEU A N 1
ATOM 891 C CA . LEU A 1 114 ? 12.382 5.746 -13.985 1.00 88.69 114 LEU A CA 1
ATOM 892 C C . LEU A 1 114 ? 12.153 7.224 -14.336 1.00 88.69 114 LEU A C 1
ATOM 894 O O . LEU A 1 114 ? 11.187 7.550 -15.031 1.00 88.69 114 LEU A O 1
ATOM 898 N N . GLY A 1 115 ? 13.002 8.135 -13.857 1.00 92.31 115 GLY A N 1
ATOM 899 C CA . GLY A 1 115 ? 12.848 9.571 -14.070 1.00 92.31 115 GLY A CA 1
ATOM 900 C C . GLY A 1 115 ? 11.487 10.083 -13.588 1.00 92.31 115 GLY A C 1
ATOM 901 O O . GLY A 1 115 ? 11.043 9.778 -12.480 1.00 92.31 115 GLY A O 1
ATOM 902 N N . SER A 1 116 ? 10.795 10.840 -14.445 1.00 91.56 116 SER A N 1
ATOM 903 C CA . SER A 1 116 ? 9.477 11.421 -14.146 1.00 91.56 116 SER A CA 1
ATOM 904 C C . SER A 1 116 ? 8.361 10.387 -13.972 1.00 91.56 116 SER A C 1
ATOM 906 O O . SER A 1 116 ? 7.316 10.706 -13.410 1.00 91.56 116 SER A O 1
ATOM 908 N N . LEU A 1 117 ? 8.557 9.131 -14.394 1.00 89.31 117 LEU A N 1
ATOM 909 C CA . LEU A 1 117 ? 7.580 8.072 -14.122 1.00 89.31 117 LEU A CA 1
ATOM 910 C C . LEU A 1 117 ? 7.455 7.783 -12.620 1.00 89.31 117 LEU A C 1
ATOM 912 O O . LEU A 1 117 ? 6.402 7.333 -12.172 1.00 89.31 117 LEU A O 1
ATOM 916 N N . MET A 1 118 ? 8.492 8.087 -11.833 1.00 92.25 118 MET A N 1
ATOM 917 C CA . MET A 1 118 ? 8.456 7.937 -10.379 1.00 92.25 118 MET A CA 1
ATOM 918 C C . MET A 1 118 ? 7.477 8.914 -9.707 1.00 92.25 118 MET A C 1
ATOM 920 O O . MET A 1 118 ? 6.995 8.634 -8.610 1.00 92.25 118 MET A O 1
ATOM 924 N N 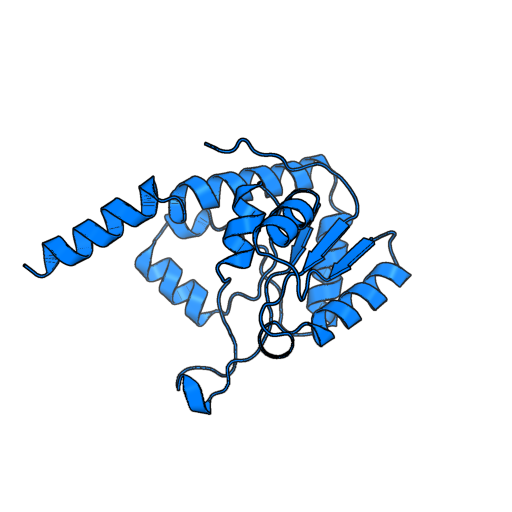. ASP A 1 119 ? 7.115 10.019 -10.366 1.00 90.88 119 ASP A N 1
ATOM 925 C CA . ASP A 1 119 ? 6.125 10.971 -9.843 1.00 90.88 119 ASP A CA 1
ATOM 926 C C . ASP A 1 119 ? 4.696 10.386 -9.844 1.00 90.88 119 ASP A C 1
ATOM 928 O O . ASP A 1 119 ? 3.810 10.911 -9.174 1.00 90.88 119 ASP A O 1
ATOM 932 N N . TYR A 1 120 ? 4.481 9.260 -10.538 1.00 92.25 120 TYR A N 1
ATOM 933 C CA . TYR A 1 120 ? 3.234 8.488 -10.514 1.00 92.25 120 TYR A CA 1
ATOM 934 C C . TYR A 1 120 ? 3.231 7.374 -9.461 1.00 92.25 120 TYR A C 1
ATOM 936 O O . TYR A 1 120 ? 2.273 6.603 -9.409 1.00 92.25 120 TYR A O 1
ATOM 944 N N . ASN A 1 121 ? 4.282 7.235 -8.645 1.00 93.94 121 ASN A N 1
ATOM 945 C CA . ASN A 1 121 ? 4.290 6.239 -7.579 1.00 93.94 121 ASN A CA 1
ATOM 946 C C . ASN A 1 121 ? 3.136 6.490 -6.602 1.00 93.94 121 ASN A C 1
ATOM 948 O O . ASN A 1 121 ? 3.075 7.528 -5.948 1.00 93.94 121 ASN A O 1
ATOM 952 N N . ALA A 1 122 ? 2.253 5.504 -6.481 1.00 96.31 122 ALA A N 1
ATOM 953 C CA . ALA A 1 122 ? 1.056 5.587 -5.653 1.00 96.31 122 ALA A CA 1
ATOM 954 C C . ALA A 1 122 ? 1.160 4.795 -4.339 1.00 96.31 122 ALA A C 1
ATOM 956 O O . ALA A 1 122 ? 0.181 4.695 -3.599 1.00 96.31 122 ALA A O 1
ATOM 957 N N . VAL A 1 123 ? 2.327 4.221 -4.024 1.00 97.06 123 VAL A N 1
ATOM 958 C CA . VAL A 1 123 ? 2.541 3.605 -2.711 1.00 97.06 123 VAL A CA 1
ATOM 959 C C . VAL A 1 123 ? 2.524 4.685 -1.636 1.00 97.06 123 VAL A C 1
ATOM 961 O O . VAL A 1 123 ? 3.312 5.632 -1.660 1.00 97.06 123 VAL A O 1
ATOM 964 N N . ILE A 1 124 ? 1.667 4.498 -0.640 1.00 97.81 124 ILE A N 1
ATOM 965 C CA 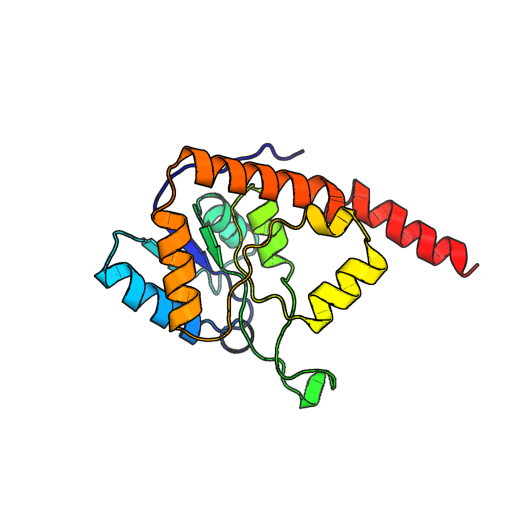. ILE A 1 124 ? 1.620 5.342 0.546 1.00 97.81 124 ILE A CA 1
ATOM 966 C C . ILE A 1 124 ? 2.833 4.989 1.413 1.00 97.81 124 ILE A C 1
ATOM 968 O O . ILE A 1 124 ? 2.848 3.966 2.103 1.00 97.81 124 ILE A O 1
ATOM 972 N N . ASN A 1 125 ? 3.866 5.830 1.369 1.00 96.69 125 ASN A N 1
ATOM 973 C CA . ASN A 1 125 ? 5.070 5.595 2.157 1.00 96.69 125 ASN A CA 1
ATOM 974 C C . ASN A 1 125 ? 4.781 5.720 3.666 1.00 96.69 125 ASN A C 1
ATOM 976 O O . ASN A 1 125 ? 4.126 6.666 4.125 1.00 96.69 125 ASN A O 1
ATOM 980 N N . VAL A 1 126 ? 5.301 4.770 4.440 1.00 95.62 126 VAL A N 1
ATOM 981 C CA . VAL A 1 126 ? 5.230 4.744 5.905 1.00 95.62 126 VAL A CA 1
ATOM 982 C C . VAL A 1 126 ? 6.613 4.605 6.524 1.00 95.62 126 VAL A C 1
ATOM 984 O O . VAL A 1 126 ? 7.516 4.000 5.947 1.00 95.62 126 VAL A O 1
ATOM 987 N N . GLY A 1 127 ? 6.766 5.147 7.730 1.00 92.88 127 GLY A N 1
ATOM 988 C CA . GLY A 1 127 ? 7.940 4.897 8.556 1.00 92.88 127 GLY A CA 1
ATOM 989 C C . GLY A 1 127 ? 7.980 3.470 9.108 1.00 92.88 127 GLY A C 1
ATOM 990 O O . GLY A 1 127 ? 7.105 2.640 8.844 1.00 92.88 127 GLY A O 1
ATOM 991 N N . LEU A 1 128 ? 9.021 3.186 9.885 1.00 91.69 128 LEU A N 1
ATOM 992 C CA . LEU A 1 128 ? 9.266 1.856 10.450 1.00 91.69 128 LEU A CA 1
ATOM 993 C C . LEU A 1 128 ? 8.617 1.675 11.824 1.00 91.69 128 LEU A C 1
ATOM 995 O O . LEU A 1 128 ? 8.425 0.542 12.274 1.00 91.69 128 LEU A O 1
ATOM 999 N N . GLU A 1 129 ? 8.283 2.776 12.498 1.00 93.44 129 GLU A N 1
ATOM 1000 C CA . GLU A 1 129 ? 7.797 2.739 13.867 1.00 93.44 129 GLU A CA 1
ATOM 1001 C C . GLU A 1 129 ? 6.279 2.570 13.942 1.00 93.44 129 GLU A C 1
ATOM 1003 O O . GLU A 1 129 ? 5.509 3.110 13.146 1.00 93.44 129 GLU A O 1
ATOM 1008 N N . VAL A 1 130 ? 5.828 1.878 14.992 1.00 96.50 130 VAL A N 1
ATOM 1009 C CA . VAL A 1 130 ? 4.401 1.644 15.291 1.00 96.50 130 VAL A CA 1
ATOM 1010 C C . VAL A 1 130 ? 3.586 2.939 15.227 1.00 96.50 130 VAL A C 1
ATOM 1012 O O . VAL A 1 130 ? 2.471 2.951 14.708 1.00 96.50 130 VAL A O 1
ATOM 1015 N N . LYS A 1 131 ? 4.146 4.033 15.759 1.00 97.62 131 LYS A N 1
ATOM 1016 C CA . LYS A 1 131 ? 3.499 5.347 15.799 1.00 97.62 131 LYS A CA 1
ATOM 1017 C C . LYS A 1 131 ? 3.246 5.894 14.392 1.00 97.62 131 LYS A C 1
ATOM 1019 O O . LYS A 1 131 ? 2.147 6.354 14.118 1.00 97.62 131 LYS A O 1
ATOM 1024 N N . GLU A 1 132 ? 4.240 5.812 13.515 1.00 96.81 132 GLU A N 1
ATOM 1025 C CA . GLU A 1 132 ? 4.173 6.348 12.153 1.00 96.81 132 GLU A CA 1
ATOM 1026 C C . GLU A 1 132 ? 3.187 5.558 11.292 1.00 96.81 132 GLU A C 1
ATOM 1028 O O . GLU A 1 132 ? 2.405 6.139 10.544 1.00 96.81 132 GLU A O 1
ATOM 1033 N N . ILE A 1 133 ? 3.181 4.231 11.446 1.00 98.06 133 ILE A N 1
ATOM 1034 C CA . ILE A 1 133 ? 2.228 3.347 10.768 1.00 98.06 133 ILE A CA 1
ATOM 1035 C C . ILE A 1 133 ? 0.804 3.660 11.229 1.00 98.06 133 ILE A C 1
ATOM 1037 O O . ILE A 1 133 ? -0.080 3.843 10.397 1.00 98.06 133 ILE A O 1
ATOM 1041 N N . ARG A 1 134 ? 0.579 3.778 12.544 1.00 98.31 134 ARG A N 1
ATOM 1042 C CA . ARG A 1 134 ? -0.720 4.172 13.108 1.00 98.31 134 ARG A CA 1
ATOM 1043 C C . ARG A 1 134 ? -1.163 5.532 12.572 1.00 98.31 134 ARG A C 1
ATOM 1045 O O . ARG A 1 134 ? -2.299 5.664 12.133 1.00 98.31 134 ARG A O 1
ATOM 1052 N N . ASP A 1 135 ? -0.285 6.530 12.607 1.00 98.44 135 ASP A N 1
ATOM 1053 C CA . ASP A 1 135 ? -0.609 7.884 12.149 1.00 98.44 135 ASP A CA 1
ATOM 1054 C C . ASP A 1 135 ? -0.970 7.888 10.662 1.00 98.44 135 ASP A C 1
ATOM 1056 O O . ASP A 1 135 ? -1.890 8.598 10.260 1.00 98.44 135 ASP A O 1
ATOM 1060 N N . ARG A 1 136 ? -0.325 7.039 9.849 1.00 98.44 136 ARG A N 1
ATOM 1061 C CA . ARG A 1 136 ? -0.689 6.892 8.438 1.00 98.44 136 ARG A CA 1
ATOM 1062 C C . ARG A 1 136 ? -2.021 6.172 8.229 1.00 98.44 136 ARG A C 1
ATOM 1064 O O . ARG A 1 136 ? -2.785 6.596 7.366 1.00 98.44 136 ARG A O 1
ATOM 1071 N N . ILE A 1 137 ? -2.311 5.129 9.008 1.00 98.62 137 ILE A N 1
ATOM 1072 C CA . ILE A 1 137 ? -3.617 4.450 8.998 1.00 98.62 137 ILE A CA 1
ATOM 1073 C C . ILE A 1 137 ? -4.726 5.464 9.293 1.00 98.62 137 ILE A C 1
ATOM 1075 O O . ILE A 1 137 ? -5.658 5.605 8.506 1.00 98.62 137 ILE A O 1
ATOM 1079 N N . LEU A 1 138 ? -4.589 6.207 10.396 1.00 98.62 138 LEU A N 1
ATOM 1080 C CA . LEU A 1 138 ? -5.566 7.215 10.807 1.00 98.62 138 LEU A CA 1
ATOM 1081 C C . LEU A 1 138 ? -5.679 8.342 9.785 1.00 98.62 138 LEU A C 1
ATOM 1083 O O . LEU A 1 138 ? -6.785 8.778 9.493 1.00 98.62 138 LEU A O 1
ATOM 1087 N N . TRP A 1 139 ? -4.558 8.803 9.222 1.00 98.50 139 TRP A N 1
ATOM 1088 C CA . TRP A 1 139 ? -4.578 9.784 8.139 1.00 98.50 139 TRP A CA 1
ATOM 1089 C C . TRP A 1 139 ? -5.469 9.310 6.993 1.00 98.50 139 TRP A C 1
ATOM 1091 O O . TRP A 1 139 ? -6.377 10.044 6.631 1.00 98.50 139 TRP A O 1
ATOM 1101 N N . PHE A 1 140 ? -5.261 8.092 6.482 1.00 98.69 140 PHE A N 1
ATOM 1102 C CA . PHE A 1 140 ? -6.023 7.577 5.344 1.00 98.69 140 PHE A CA 1
ATOM 1103 C C . PHE A 1 140 ? -7.522 7.475 5.652 1.00 98.69 140 PHE A C 1
ATOM 1105 O O . PHE A 1 140 ? -8.332 7.982 4.883 1.00 98.69 140 PHE A O 1
ATOM 1112 N N . PHE A 1 141 ? -7.896 6.863 6.781 1.00 98.38 141 PHE A N 1
ATOM 1113 C CA . PHE A 1 141 ? -9.310 6.674 7.129 1.00 98.38 141 PHE A CA 1
ATOM 1114 C C . PHE A 1 141 ? -10.024 7.970 7.546 1.00 98.38 141 PHE A C 1
ATOM 1116 O O . PHE A 1 141 ? -11.249 8.019 7.505 1.00 98.38 141 PHE A O 1
ATOM 1123 N N . ASN A 1 142 ? -9.284 9.027 7.899 1.00 97.88 142 ASN A N 1
ATOM 1124 C CA . ASN A 1 142 ? -9.844 10.357 8.155 1.00 97.88 142 ASN A CA 1
ATOM 1125 C C . ASN A 1 142 ? -9.950 11.231 6.894 1.00 97.88 142 ASN A C 1
ATOM 1127 O O . ASN A 1 142 ? -10.497 12.332 6.973 1.00 97.88 142 ASN A O 1
ATOM 1131 N N . LEU A 1 143 ? -9.422 10.788 5.746 1.00 98.38 143 LEU A N 1
ATOM 1132 C CA . LEU A 1 143 ? -9.625 11.495 4.483 1.00 98.38 143 LEU A CA 1
ATOM 1133 C C . LEU A 1 143 ? -11.103 11.436 4.073 1.00 98.38 143 LEU A C 1
ATOM 1135 O O . LEU A 1 143 ? -11.738 10.392 4.261 1.00 98.38 143 LEU A O 1
ATOM 1139 N N . PRO A 1 144 ? -11.636 12.491 3.431 1.00 98.25 144 PRO A N 1
ATOM 1140 C CA . PRO A 1 144 ? -12.907 12.398 2.722 1.00 98.25 144 PRO A CA 1
ATOM 1141 C C . PRO A 1 144 ? -12.900 11.223 1.737 1.00 98.25 144 PRO A C 1
ATOM 1143 O O . PRO A 1 144 ? -11.883 10.956 1.093 1.00 98.25 144 PRO A O 1
ATOM 1146 N N . GLU A 1 145 ? -14.036 10.542 1.571 1.00 98.12 145 GLU A N 1
ATOM 1147 C CA . GLU A 1 145 ? -14.146 9.390 0.659 1.00 98.12 145 GLU A CA 1
ATOM 1148 C C . GLU A 1 145 ? -13.698 9.726 -0.773 1.00 98.12 145 GLU A C 1
ATOM 1150 O O . GLU A 1 145 ? -13.070 8.904 -1.436 1.00 98.12 145 GLU A O 1
ATOM 1155 N N . GLU A 1 146 ? -13.946 10.956 -1.233 1.00 98.25 146 GLU A N 1
ATOM 1156 C CA . GLU A 1 146 ? -13.487 11.444 -2.539 1.00 98.25 146 GLU A CA 1
ATOM 1157 C C . GLU A 1 146 ? -11.954 11.447 -2.655 1.00 98.25 146 GLU A C 1
ATOM 1159 O O . GLU A 1 146 ? -11.407 11.04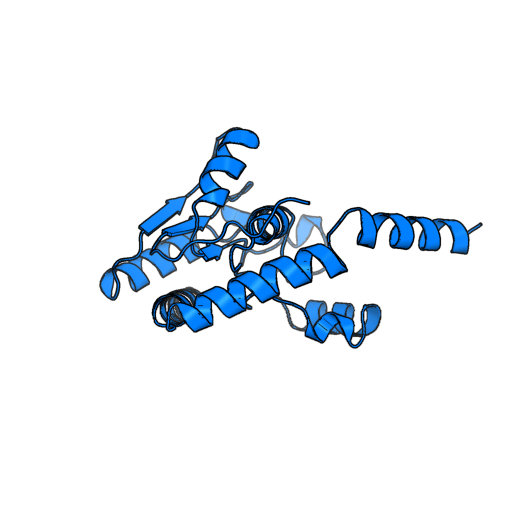3 -3.682 1.00 98.25 146 GLU A O 1
ATOM 1164 N N . GLU A 1 147 ? -11.238 11.832 -1.596 1.00 98.50 147 GLU A N 1
ATOM 1165 C CA . GLU A 1 147 ? -9.773 11.808 -1.570 1.00 98.50 147 GLU A CA 1
ATOM 1166 C C . GLU A 1 147 ? -9.238 10.370 -1.506 1.00 98.50 147 GLU A C 1
ATOM 1168 O O . GLU A 1 147 ? -8.272 10.036 -2.197 1.00 98.50 147 GLU A O 1
ATOM 1173 N N . GLN A 1 148 ? -9.903 9.480 -0.762 1.00 98.62 148 GLN A N 1
ATOM 1174 C CA . GLN A 1 148 ? -9.574 8.050 -0.771 1.00 98.62 148 GLN A CA 1
ATOM 1175 C C . GLN A 1 148 ? -9.771 7.440 -2.171 1.00 98.62 148 GLN A C 1
ATOM 1177 O O . GLN A 1 148 ? -8.925 6.682 -2.655 1.00 98.62 148 GLN A O 1
ATOM 1182 N N . GLN A 1 149 ? -10.844 7.828 -2.866 1.00 98.50 149 GLN A N 1
ATOM 1183 C CA . GLN A 1 149 ? -11.129 7.403 -4.235 1.00 98.50 149 GLN A CA 1
ATOM 1184 C C . GLN A 1 149 ? -10.075 7.917 -5.231 1.00 98.50 149 GLN A C 1
ATOM 1186 O O . GLN A 1 149 ? -9.708 7.191 -6.163 1.00 98.50 149 GLN A O 1
ATOM 1191 N N . VAL A 1 150 ? -9.548 9.132 -5.040 1.00 98.31 150 VAL A N 1
ATOM 1192 C CA . VAL A 1 150 ? -8.416 9.654 -5.826 1.00 98.31 150 VAL A CA 1
ATOM 1193 C C . VAL A 1 150 ? -7.171 8.795 -5.614 1.00 98.31 150 VAL A C 1
ATOM 1195 O O . VAL A 1 150 ? -6.577 8.355 -6.602 1.00 98.31 150 VAL A O 1
ATOM 1198 N N . LEU A 1 151 ? -6.815 8.482 -4.363 1.00 98.44 151 LEU A N 1
ATOM 1199 C CA . LEU A 1 151 ? -5.682 7.598 -4.057 1.00 98.44 151 LEU A CA 1
ATOM 1200 C C . LEU A 1 151 ? -5.866 6.209 -4.678 1.00 98.44 151 LEU A C 1
ATOM 1202 O O . LEU A 1 151 ? -4.919 5.639 -5.221 1.00 98.44 151 LEU A O 1
ATOM 1206 N N . SER A 1 152 ? -7.087 5.674 -4.665 1.00 98.56 152 SER A N 1
ATOM 1207 C CA . SER A 1 152 ? -7.410 4.406 -5.324 1.00 98.56 152 SER A CA 1
ATOM 1208 C C . SER A 1 152 ? -7.160 4.463 -6.836 1.00 98.56 152 SER A C 1
ATOM 1210 O O . SER A 1 152 ? -6.496 3.590 -7.404 1.00 98.56 152 SER A O 1
ATOM 1212 N N . ASN A 1 153 ? -7.636 5.518 -7.502 1.00 98.06 153 ASN A N 1
ATOM 1213 C CA . ASN A 1 153 ? -7.458 5.696 -8.943 1.00 98.06 153 ASN A CA 1
ATOM 1214 C C . ASN A 1 153 ? -5.985 5.885 -9.326 1.00 98.06 153 ASN A C 1
ATOM 1216 O O . ASN A 1 153 ? -5.524 5.299 -10.310 1.00 98.06 153 ASN A O 1
ATOM 1220 N N . GLN A 1 154 ? -5.230 6.645 -8.531 1.00 97.81 154 GLN A N 1
ATOM 1221 C CA . GLN A 1 154 ? -3.780 6.776 -8.683 1.00 97.81 154 GLN A CA 1
ATOM 1222 C C . GLN A 1 154 ? -3.087 5.423 -8.507 1.00 97.81 154 GLN A C 1
ATOM 1224 O O . GLN A 1 154 ? -2.266 5.043 -9.339 1.00 97.81 154 GLN A O 1
ATOM 1229 N N . THR A 1 155 ? -3.489 4.650 -7.496 1.00 97.88 155 THR A N 1
ATOM 1230 C CA . THR A 1 155 ? -2.967 3.300 -7.248 1.00 97.88 155 THR A CA 1
ATOM 1231 C C . THR A 1 155 ? -3.172 2.382 -8.446 1.00 97.88 155 THR A C 1
ATOM 1233 O O . THR A 1 155 ? -2.230 1.731 -8.904 1.00 97.88 155 THR A O 1
ATOM 1236 N N . ARG A 1 156 ? -4.383 2.367 -9.014 1.00 96.50 156 ARG A N 1
ATOM 1237 C CA . ARG A 1 156 ? -4.674 1.569 -10.209 1.00 96.50 156 ARG A CA 1
ATOM 1238 C C . ARG A 1 156 ? -3.845 2.025 -11.411 1.00 96.50 156 ARG A C 1
ATOM 1240 O O . ARG A 1 156 ? -3.291 1.185 -12.118 1.00 96.50 156 ARG A O 1
ATOM 1247 N N . THR A 1 157 ? -3.750 3.336 -11.619 1.00 95.62 157 THR A N 1
ATOM 1248 C CA . THR A 1 157 ? -2.994 3.942 -12.725 1.00 95.62 157 THR A CA 1
ATOM 1249 C C . THR A 1 157 ? -1.516 3.561 -12.654 1.00 95.62 157 THR A C 1
ATOM 1251 O O . THR A 1 157 ? -0.955 3.067 -13.631 1.00 95.62 157 THR A O 1
ATOM 1254 N N . TRP A 1 158 ? -0.909 3.694 -11.475 1.00 95.12 158 TRP A N 1
ATOM 1255 C CA . TRP A 1 158 ? 0.477 3.319 -11.212 1.00 95.12 158 TRP A CA 1
ATOM 1256 C C . TRP A 1 158 ? 0.767 1.852 -11.566 1.00 95.12 158 TRP A C 1
ATOM 1258 O O . TRP A 1 158 ? 1.737 1.555 -12.268 1.00 95.12 158 TRP A O 1
ATOM 1268 N N . ILE A 1 159 ? -0.112 0.928 -11.161 1.00 95.38 159 ILE A N 1
ATOM 1269 C CA . ILE A 1 159 ? 0.037 -0.500 -11.474 1.00 95.38 159 ILE A CA 1
ATOM 1270 C C . ILE A 1 159 ? -0.065 -0.777 -12.970 1.00 95.38 159 ILE A C 1
ATOM 1272 O O . ILE A 1 159 ? 0.720 -1.562 -13.503 1.00 95.38 159 ILE A O 1
ATOM 1276 N N . GLU A 1 160 ? -1.013 -0.152 -13.667 1.00 93.81 160 GLU A N 1
ATOM 1277 C CA . GLU A 1 160 ? -1.151 -0.336 -15.112 1.00 93.81 160 GLU A CA 1
ATOM 1278 C C . GLU A 1 160 ? 0.073 0.184 -15.871 1.00 93.81 160 GLU A C 1
ATOM 1280 O O . GLU A 1 160 ? 0.546 -0.493 -16.792 1.00 93.81 160 GLU A O 1
ATOM 1285 N N . MET A 1 161 ? 0.607 1.331 -15.443 1.00 92.81 161 MET A N 1
ATOM 1286 C CA . MET A 1 161 ? 1.749 1.992 -16.068 1.00 92.81 161 MET A CA 1
ATOM 1287 C C . MET A 1 161 ? 3.077 1.269 -15.838 1.00 92.81 161 MET A C 1
ATOM 1289 O O . MET A 1 161 ? 3.865 1.184 -16.774 1.00 92.81 161 MET A O 1
ATOM 1293 N N . LEU A 1 162 ? 3.342 0.766 -14.625 1.00 92.44 162 LEU A N 1
ATOM 1294 C CA . LEU A 1 162 ? 4.686 0.297 -14.248 1.00 92.44 162 LEU A CA 1
ATOM 1295 C C . LEU A 1 162 ? 4.779 -1.194 -13.916 1.00 92.44 162 LEU A C 1
ATOM 1297 O O . LEU A 1 162 ? 5.851 -1.778 -14.048 1.00 92.44 162 LEU A O 1
ATOM 1301 N N . HIS A 1 163 ? 3.679 -1.834 -13.516 1.00 92.88 163 HIS A N 1
ATOM 1302 C CA . HIS A 1 163 ? 3.702 -3.211 -13.003 1.00 92.88 163 HIS A CA 1
ATOM 1303 C C . HIS A 1 163 ? 2.881 -4.203 -13.834 1.00 92.88 163 HIS A C 1
ATOM 1305 O O . HIS A 1 163 ? 2.867 -5.400 -13.539 1.00 92.88 163 HIS A O 1
ATOM 1311 N N . SER A 1 164 ? 2.203 -3.747 -14.889 1.00 92.00 164 SER A N 1
ATOM 1312 C CA . SER A 1 164 ? 1.478 -4.639 -15.791 1.00 92.00 164 SER A CA 1
ATOM 1313 C C . SER A 1 164 ? 2.439 -5.438 -16.675 1.00 92.00 164 SER A C 1
ATOM 1315 O O . SER A 1 164 ? 3.511 -4.959 -17.034 1.00 92.00 164 SER A O 1
ATOM 1317 N N . TYR A 1 165 ? 2.026 -6.631 -17.116 1.00 91.50 165 TYR A N 1
ATOM 1318 C CA . TYR A 1 165 ? 2.809 -7.419 -18.082 1.00 91.50 165 TYR A CA 1
ATOM 1319 C C . TYR A 1 165 ? 3.076 -6.655 -19.391 1.00 91.50 165 TYR A C 1
ATOM 1321 O O . TYR A 1 165 ? 4.067 -6.909 -20.069 1.00 91.50 165 TYR A O 1
ATOM 1329 N N . LYS A 1 166 ? 2.191 -5.712 -19.745 1.00 92.38 166 LYS A N 1
ATOM 1330 C CA . LYS A 1 166 ? 2.348 -4.841 -20.914 1.00 92.38 166 LYS A CA 1
ATOM 1331 C C . LYS A 1 166 ? 3.454 -3.808 -20.718 1.00 92.38 166 LYS A C 1
ATOM 1333 O O . LYS A 1 166 ? 4.064 -3.416 -21.702 1.00 92.38 166 LYS A O 1
ATOM 1338 N N . ALA A 1 167 ? 3.693 -3.381 -19.479 1.00 91.12 167 ALA A N 1
ATOM 1339 C CA . ALA A 1 167 ? 4.774 -2.471 -19.131 1.00 91.12 167 ALA A CA 1
ATOM 1340 C C . ALA A 1 167 ? 6.100 -3.225 -18.947 1.00 91.12 167 ALA A C 1
ATOM 1342 O O . ALA A 1 167 ? 7.105 -2.885 -19.565 1.00 91.12 167 ALA A O 1
ATOM 1343 N N . THR A 1 168 ? 6.100 -4.287 -18.139 1.00 92.56 168 THR A N 1
ATOM 1344 C CA . THR A 1 168 ? 7.331 -4.978 -17.730 1.00 92.56 168 THR A CA 1
ATOM 1345 C C . THR A 1 168 ? 7.885 -5.922 -18.793 1.00 92.56 168 THR A C 1
ATOM 1347 O O . THR A 1 168 ? 9.101 -6.054 -18.907 1.00 92.56 168 THR A O 1
ATOM 1350 N N . GLY A 1 169 ? 7.027 -6.554 -19.600 1.00 94.75 169 GLY A N 1
ATOM 1351 C CA . GLY A 1 169 ? 7.440 -7.510 -20.632 1.00 94.75 169 GLY A CA 1
ATOM 1352 C C . GLY A 1 169 ? 8.366 -6.895 -21.690 1.00 94.75 169 GLY A C 1
ATOM 1353 O O . GLY A 1 169 ? 9.489 -7.374 -21.846 1.00 94.75 169 GLY A O 1
ATOM 1354 N N . PRO A 1 170 ? 7.949 -5.821 -22.388 1.00 94.06 170 PRO A N 1
ATOM 1355 C CA . PRO A 1 170 ? 8.799 -5.138 -23.363 1.00 94.06 170 PRO A CA 1
ATOM 1356 C C . PRO A 1 170 ? 10.064 -4.535 -22.747 1.00 94.06 170 PRO A C 1
ATOM 1358 O O . PRO A 1 170 ? 11.121 -4.594 -23.366 1.00 94.06 170 PRO A O 1
ATOM 1361 N N . ALA A 1 171 ? 9.980 -3.994 -21.525 1.00 90.50 171 ALA A N 1
ATOM 1362 C CA . ALA A 1 171 ? 11.141 -3.442 -20.829 1.00 90.50 171 ALA A CA 1
ATOM 1363 C C . ALA A 1 171 ? 12.205 -4.520 -20.567 1.00 90.50 171 ALA A C 1
ATOM 1365 O O . ALA A 1 171 ? 13.381 -4.311 -20.854 1.00 90.50 171 ALA A O 1
ATOM 1366 N N . LEU A 1 172 ? 11.788 -5.696 -20.087 1.00 93.31 172 LEU A N 1
ATOM 1367 C CA . LEU A 1 172 ? 12.691 -6.824 -19.872 1.00 93.31 172 LEU A CA 1
ATOM 1368 C C . LEU A 1 172 ? 13.268 -7.356 -21.192 1.00 93.31 172 LEU A C 1
ATOM 1370 O O . LEU A 1 172 ? 14.463 -7.627 -21.260 1.00 93.31 172 LEU A O 1
ATOM 1374 N N . ALA A 1 173 ? 12.444 -7.481 -22.238 1.00 95.25 173 ALA A N 1
ATOM 1375 C CA . ALA A 1 173 ? 12.913 -7.886 -23.564 1.00 95.25 173 ALA A CA 1
ATOM 1376 C C . ALA A 1 173 ? 13.993 -6.929 -24.093 1.00 95.25 173 ALA A C 1
ATOM 1378 O O . ALA A 1 173 ? 15.057 -7.386 -24.492 1.00 95.25 173 ALA A O 1
ATOM 1379 N N . GLY A 1 174 ? 13.782 -5.614 -23.971 1.00 94.81 174 GLY A N 1
ATOM 1380 C CA . GLY A 1 174 ? 14.763 -4.606 -24.380 1.00 94.81 174 GLY A CA 1
ATOM 1381 C C . GLY A 1 174 ? 16.101 -4.702 -23.638 1.00 94.81 174 GLY A C 1
ATOM 1382 O O . GLY A 1 174 ? 17.144 -4.448 -24.234 1.00 94.81 174 GLY A O 1
ATOM 1383 N N . VAL A 1 175 ? 16.103 -5.119 -22.365 1.00 92.50 175 VAL A N 1
ATOM 1384 C CA . VAL A 1 175 ? 17.354 -5.406 -21.640 1.00 92.50 175 VAL A CA 1
ATOM 1385 C C . VAL A 1 175 ? 18.089 -6.583 -22.278 1.00 92.50 175 VAL A C 1
ATOM 1387 O O . VAL A 1 175 ? 19.288 -6.475 -22.528 1.00 92.50 175 VAL A O 1
ATOM 1390 N N . TYR A 1 176 ? 17.392 -7.683 -22.577 1.00 95.31 176 TYR A N 1
ATOM 1391 C CA . TYR A 1 176 ? 18.008 -8.843 -23.229 1.00 95.31 176 TYR A CA 1
ATOM 1392 C C . TYR A 1 176 ? 18.494 -8.531 -24.648 1.00 95.31 176 TYR A C 1
ATOM 1394 O O . TYR A 1 176 ? 19.580 -8.963 -25.021 1.00 95.31 176 TYR A O 1
ATOM 1402 N N . ASP A 1 177 ? 17.748 -7.731 -25.405 1.00 95.94 177 ASP A N 1
ATOM 1403 C CA . ASP A 1 177 ? 18.153 -7.298 -26.745 1.00 95.94 177 ASP A CA 1
ATOM 1404 C C . ASP A 1 177 ? 19.379 -6.366 -26.712 1.00 95.94 177 ASP A C 1
ATOM 1406 O O . ASP A 1 177 ? 20.118 -6.292 -27.684 1.00 95.94 177 ASP A O 1
ATOM 1410 N N . SER A 1 178 ? 19.629 -5.661 -25.600 1.00 92.75 178 SER A N 1
ATOM 1411 C CA . SER A 1 178 ? 20.777 -4.747 -25.457 1.00 92.75 178 SER A CA 1
ATOM 1412 C C . SER A 1 178 ? 22.113 -5.437 -25.159 1.00 92.75 178 SER A C 1
ATOM 1414 O O . SER A 1 178 ? 23.163 -4.795 -25.220 1.00 92.75 178 SER A O 1
ATOM 1416 N N . ILE A 1 179 ? 22.077 -6.725 -24.804 1.00 93.00 179 ILE A N 1
ATOM 1417 C CA . ILE A 1 179 ? 23.260 -7.517 -24.434 1.00 93.00 179 ILE A CA 1
ATOM 1418 C C . ILE A 1 179 ? 23.635 -8.570 -25.489 1.00 93.00 179 ILE A C 1
ATOM 1420 O O . ILE A 1 179 ? 24.604 -9.304 -25.278 1.00 93.00 179 ILE A O 1
ATOM 1424 N N . ILE A 1 180 ? 22.877 -8.658 -26.588 1.00 74.69 180 ILE A N 1
ATOM 1425 C CA . ILE A 1 180 ? 23.121 -9.536 -27.747 1.00 74.69 180 ILE A CA 1
ATOM 1426 C C . ILE A 1 180 ? 23.566 -8.673 -28.927 1.00 74.69 180 ILE A C 1
ATOM 1428 O O . ILE A 1 180 ? 24.549 -9.072 -29.592 1.00 74.69 180 ILE A O 1
#

pLDDT: mean 92.31, std 10.05, range [49.78, 98.88]

Organism: NCBI:txid408172

Secondary structure (DSSP, 8-state):
-PPP----SSEEEE--SSHHHHTHHHHHHHHHHHHTTS--EEEE--SS-HHHHHHHHTT-SEEE-------HHHHSS-SS--S--HHHHHHHTTT--EEE---HHHHHHHHHHHGGGGGG---EE--SSHHHHHHHHHHHHTS-HHHHHHHHHHHHHHIIIIISHHHHHHHHHHHHHTT-

Foldseek 3Di:
DQPQQADDDQEEEEEDPDCQQFVVVLLVLLVVVLVVPDVHHYHYHYPDDPVVLLVVLLHGQAYEYGFHADDCVPPVDGRTPQDGDPSQLSSLLNLRQYEDAHDPVNLVVCCVVVPCLSVLDLHDHFHNGSNRSNVSSNVQSPDDVVVSVVSSVSSNVNSVCPPDCVNVVVVVVVVVVVVD

Sequence (180 aa):
NIPNQWQPGNLLCHSPSNAKRHGTKVIQKAVELAQSQSDIDFDLIQGLSHQECLERKRRATLFFDRVGRELRETYGTSEVIGWHGNSAIEAAAYGIPTMSHLADWAIDAARESLGSLMDYNAVINVGLEVKEIRDRILWFFNLPEEEQQVLSNQTRTWIEMLHSYKATGPALAGVYDSII

Radius of gyration: 16.49 Å; chains: 1; bounding box: 39×33×48 Å